Protein AF-A0A0C6EFG4-F1 (afdb_monomer)

pLDDT: mean 85.84, std 12.49, range [42.91, 96.25]

Foldseek 3Di:
DDFDADPPPRHGWDWDWDADPPPRHIFIWTADPPPGDIDTDDDPPPVVVVVVVVVVVVVVVVD

Solvent-accessible surface area (backbone atoms only — not comparable to full-atom values): 4014 Å² total; per-residue (Å²): 133,89,80,60,53,33,96,83,76,63,43,68,44,47,80,44,83,44,59,40,89,86,77,63,47,75,42,44,35,36,30,34,82,88,80,65,52,72,46,83,52,80,88,82,55,62,69,60,50,51,53,56,51,51,56,57,58,55,66,59,74,80,107

Nearest PDB structures (foldseek):
  6yxy-assembly1_AY  TM=4.351E-01  e=1.652E-01  Trypanosoma brucei brucei
  6j6q-assembly1_F  TM=3.342E-01  e=1.207E+00  Saccharomyces cerevisiae S288C
  5yzg-assembly1_Y  TM=3.696E-01  e=1.646E+00  Homo sapiens
  9fi8-assembly1_HK  TM=3.825E-01  e=4.181E+00  Toxoplasma gondii
  1e8s-assembly1_A  TM=3.614E-01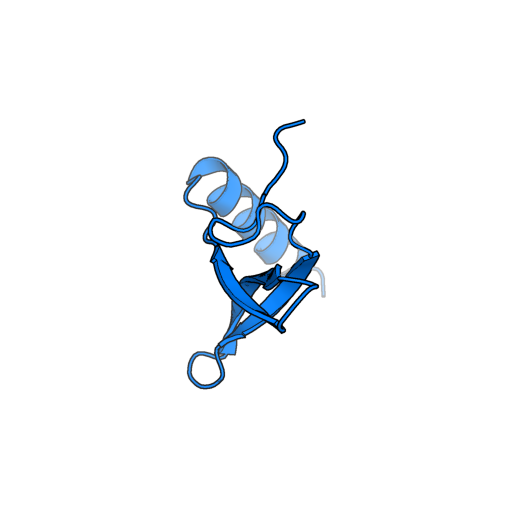  e=8.282E+00  Homo sapiens

Structure (mmCIF, N/CA/C/O backbone):
data_AF-A0A0C6EFG4-F1
#
_entry.id   AF-A0A0C6EFG4-F1
#
loop_
_atom_site.group_PDB
_atom_site.id
_atom_site.type_symbol
_atom_site.label_atom_id
_atom_site.label_alt_id
_atom_site.label_comp_id
_atom_site.label_asym_id
_atom_site.label_entity_id
_atom_site.label_seq_id
_atom_site.pdbx_PDB_ins_code
_atom_site.Cartn_x
_atom_site.Cartn_y
_atom_site.Cartn_z
_atom_site.occupancy
_atom_site.B_iso_or_equiv
_atom_site.auth_seq_id
_atom_site.auth_comp_id
_atom_site.auth_asym_id
_atom_site.auth_atom_id
_atom_site.pdbx_PDB_model_num
ATOM 1 N N . MET A 1 1 ? 7.294 -2.686 15.620 1.00 52.78 1 MET A N 1
ATOM 2 C CA . MET A 1 1 ? 6.740 -2.727 14.247 1.00 52.78 1 MET A CA 1
ATOM 3 C C . MET A 1 1 ? 5.703 -1.625 14.160 1.00 52.78 1 MET A C 1
ATOM 5 O O . MET A 1 1 ? 4.786 -1.653 14.967 1.00 52.78 1 MET A O 1
ATOM 9 N N . ASN A 1 2 ? 5.863 -0.647 13.267 1.00 73.94 2 ASN A N 1
ATOM 10 C CA . ASN A 1 2 ? 4.846 0.396 13.100 1.00 73.94 2 ASN A CA 1
ATOM 11 C C . ASN A 1 2 ? 3.609 -0.215 12.433 1.00 73.94 2 ASN A C 1
ATOM 13 O O . ASN A 1 2 ? 3.724 -0.862 11.391 1.00 73.94 2 ASN A O 1
ATOM 17 N N . GLU A 1 3 ? 2.441 -0.046 13.046 1.00 87.75 3 GLU A N 1
ATOM 18 C CA . GLU A 1 3 ? 1.178 -0.515 12.480 1.00 87.75 3 GLU A CA 1
ATOM 19 C C . GLU A 1 3 ? 0.666 0.467 11.423 1.00 87.75 3 GLU A C 1
ATOM 21 O O . GLU A 1 3 ? 0.706 1.682 11.608 1.00 87.75 3 GLU A O 1
ATOM 26 N N . ILE A 1 4 ? 0.167 -0.063 10.305 1.00 90.94 4 ILE A N 1
ATOM 27 C CA . ILE A 1 4 ? -0.468 0.747 9.263 1.00 90.94 4 ILE A CA 1
ATOM 28 C C . ILE A 1 4 ? -1.969 0.782 9.552 1.00 90.94 4 ILE A C 1
ATOM 30 O O . ILE A 1 4 ? -2.689 -0.189 9.296 1.00 90.94 4 ILE A O 1
ATOM 34 N N . LEU A 1 5 ? -2.428 1.896 10.113 1.00 94.69 5 LEU A N 1
ATOM 35 C CA . LEU A 1 5 ? -3.817 2.084 10.523 1.00 94.69 5 LEU A CA 1
ATOM 36 C C . LEU A 1 5 ? -4.614 2.854 9.469 1.00 94.69 5 LEU A C 1
ATOM 38 O O . LEU A 1 5 ? -4.091 3.715 8.761 1.00 94.69 5 LEU A O 1
ATOM 42 N N . CYS A 1 6 ? -5.910 2.559 9.380 1.00 93.44 6 CYS A N 1
ATOM 43 C CA . CYS A 1 6 ? -6.837 3.358 8.596 1.00 93.44 6 CYS A CA 1
ATOM 44 C C . CYS A 1 6 ? -6.904 4.778 9.182 1.00 93.44 6 CYS A C 1
ATOM 46 O O . CYS A 1 6 ? -7.248 4.914 10.357 1.00 93.44 6 CYS A O 1
ATOM 48 N N . PRO A 1 7 ? -6.686 5.838 8.384 1.00 92.06 7 PRO A N 1
ATOM 49 C CA . PRO A 1 7 ? -6.721 7.213 8.887 1.00 92.06 7 PRO A CA 1
ATOM 50 C C . PRO A 1 7 ? -8.120 7.671 9.324 1.00 92.06 7 PRO A C 1
ATOM 52 O O . PRO A 1 7 ? -8.251 8.727 9.925 1.00 92.06 7 PRO A O 1
ATOM 55 N N . ILE A 1 8 ? -9.168 6.897 9.016 1.00 94.19 8 ILE A N 1
ATOM 56 C CA . ILE A 1 8 ? -10.552 7.255 9.339 1.00 94.19 8 ILE A CA 1
ATOM 57 C C . ILE A 1 8 ? -11.087 6.455 10.527 1.00 94.19 8 ILE A C 1
ATOM 59 O O . ILE A 1 8 ? -11.677 7.023 11.434 1.00 94.19 8 ILE A O 1
ATOM 63 N N . CYS A 1 9 ? -10.911 5.130 10.526 1.00 95.31 9 CYS A N 1
ATOM 64 C CA . CYS A 1 9 ? -11.512 4.248 11.534 1.00 95.31 9 CYS A CA 1
ATOM 65 C C . CYS A 1 9 ? -10.492 3.515 12.412 1.00 95.31 9 CYS A C 1
ATOM 67 O O . CYS A 1 9 ? -10.876 2.546 13.074 1.00 95.31 9 CYS A O 1
ATOM 69 N N . THR A 1 10 ? -9.211 3.900 12.307 1.00 95.56 10 THR A N 1
ATOM 70 C CA . THR A 1 10 ? -8.042 3.399 13.060 1.00 95.56 10 THR A CA 1
ATOM 71 C C . THR A 1 10 ? -7.799 1.891 13.002 1.00 95.56 10 THR A C 1
ATOM 73 O O . THR A 1 10 ? -6.882 1.375 13.628 1.00 95.56 10 THR A O 1
ATOM 76 N N . SER A 1 11 ? -8.577 1.161 12.205 1.00 96.00 11 SER A N 1
ATOM 77 C CA . SER A 1 11 ? -8.447 -0.286 12.055 1.00 96.00 11 SER A CA 1
ATOM 78 C C . SER A 1 11 ? -7.206 -0.625 11.242 1.00 96.00 11 SER A C 1
ATOM 80 O O . SER A 1 11 ? -6.886 0.074 10.278 1.00 96.00 11 SER A O 1
ATOM 82 N N . ARG A 1 12 ? -6.522 -1.710 11.605 1.00 96.06 12 ARG A N 1
ATOM 83 C CA . ARG A 1 12 ? -5.341 -2.189 10.886 1.00 96.06 12 ARG A CA 1
ATOM 84 C C . ARG A 1 12 ? -5.689 -2.507 9.430 1.00 96.06 12 ARG A C 1
ATOM 86 O O . ARG A 1 12 ? -6.668 -3.203 9.162 1.00 96.06 12 ARG A O 1
ATOM 93 N N . LEU A 1 13 ? -4.906 -1.970 8.497 1.00 95.69 13 LEU A N 1
ATOM 94 C CA . LEU A 1 13 ? -5.135 -2.164 7.067 1.00 95.69 13 LEU A CA 1
ATOM 95 C C . LEU A 1 13 ? -4.596 -3.520 6.597 1.00 95.69 13 LEU A C 1
ATOM 97 O O . LEU A 1 13 ? -3.504 -3.939 6.982 1.00 95.69 13 LEU A O 1
ATOM 101 N N . ASN A 1 14 ? -5.339 -4.168 5.700 1.00 95.00 14 ASN A N 1
ATOM 102 C CA . ASN A 1 14 ? -4.876 -5.351 4.977 1.00 95.00 14 ASN A CA 1
ATOM 103 C C . ASN A 1 14 ? -3.974 -4.935 3.813 1.00 95.00 14 ASN A C 1
ATOM 105 O O . ASN A 1 14 ? -4.314 -4.009 3.078 1.00 95.00 14 ASN A O 1
ATOM 109 N N . ILE A 1 15 ? -2.860 -5.639 3.612 1.00 93.38 15 ILE A N 1
ATOM 110 C CA . ILE A 1 15 ? -1.899 -5.366 2.535 1.00 93.38 15 ILE A CA 1
ATOM 111 C C . ILE A 1 15 ? -2.073 -6.410 1.433 1.00 93.38 15 ILE A C 1
ATOM 113 O O . ILE A 1 15 ? -2.056 -7.607 1.706 1.00 93.38 15 ILE A O 1
ATOM 117 N N . ARG A 1 16 ? -2.203 -5.969 0.178 1.00 90.88 16 ARG A N 1
ATOM 118 C CA . ARG A 1 16 ? -2.175 -6.853 -0.995 1.00 90.88 16 ARG A CA 1
ATOM 119 C C . ARG A 1 16 ? -1.411 -6.241 -2.162 1.00 90.88 16 ARG A C 1
ATOM 121 O O . ARG A 1 16 ? -1.345 -5.022 -2.306 1.00 90.88 16 ARG A O 1
ATOM 128 N N . MET A 1 17 ? -0.898 -7.094 -3.040 1.00 89.88 17 MET A N 1
ATOM 129 C CA . MET A 1 17 ? -0.405 -6.672 -4.351 1.00 89.88 17 MET A CA 1
ATOM 130 C C . MET A 1 17 ? -1.582 -6.503 -5.314 1.00 89.88 17 MET A C 1
ATOM 132 O O . MET A 1 17 ? -2.470 -7.35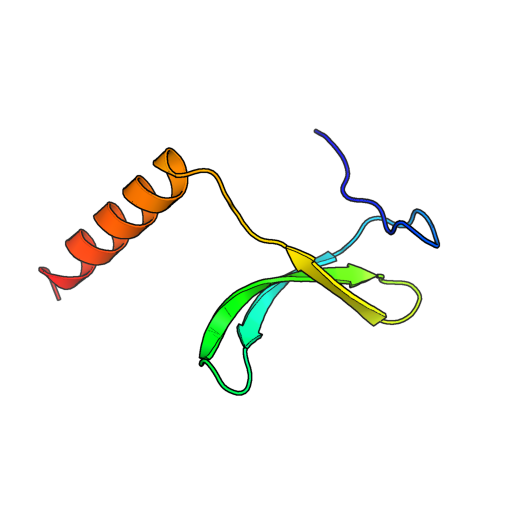0 -5.377 1.00 89.88 17 MET A O 1
ATOM 136 N N . ALA A 1 18 ? -1.589 -5.413 -6.075 1.00 90.62 18 ALA A N 1
ATOM 137 C CA . ALA A 1 18 ? -2.580 -5.147 -7.113 1.00 90.62 18 ALA A CA 1
ATOM 138 C C . ALA A 1 18 ? -1.899 -4.599 -8.373 1.00 90.62 18 ALA A C 1
ATOM 140 O O . ALA A 1 18 ? -0.718 -4.257 -8.352 1.00 90.62 18 ALA A O 1
ATOM 141 N N . LYS A 1 19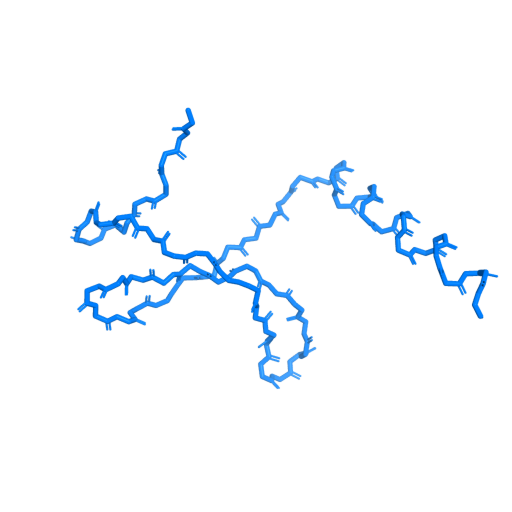 ? -2.641 -4.506 -9.480 1.00 89.94 19 LYS A N 1
ATOM 142 C CA . LYS A 1 19 ? -2.168 -3.909 -10.737 1.00 89.94 19 LYS A CA 1
ATOM 143 C C . LYS A 1 19 ? -3.089 -2.774 -11.155 1.00 89.94 19 LYS A C 1
ATOM 145 O O . LYS A 1 19 ? -4.302 -2.847 -10.968 1.00 89.94 19 LYS A O 1
ATOM 150 N N . GLY A 1 20 ? -2.515 -1.692 -11.676 1.00 87.56 20 GLY A N 1
ATOM 151 C CA . GLY A 1 20 ? -3.309 -0.607 -12.247 1.00 87.56 20 GLY A CA 1
ATOM 152 C C . GLY A 1 20 ? -4.082 -1.109 -13.464 1.00 87.56 20 GLY A C 1
ATOM 153 O O . GLY A 1 20 ? -3.476 -1.697 -14.351 1.00 87.56 20 GLY A O 1
ATOM 154 N N . ARG A 1 21 ? -5.395 -0.855 -13.528 1.00 89.12 21 ARG A N 1
ATOM 155 C CA . ARG A 1 21 ? -6.250 -1.333 -14.631 1.00 89.12 21 ARG A CA 1
ATOM 156 C C . ARG A 1 21 ? -5.729 -0.922 -16.013 1.00 89.12 21 ARG A C 1
ATOM 158 O O . ARG A 1 21 ? -5.764 -1.729 -16.927 1.00 89.12 21 ARG A O 1
ATOM 165 N N . ILE A 1 22 ? -5.258 0.320 -16.145 1.00 91.00 22 ILE A N 1
ATOM 166 C CA . ILE A 1 22 ?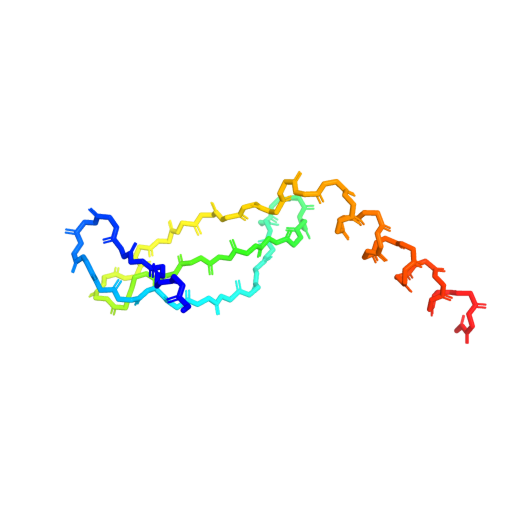 -4.780 0.880 -17.420 1.00 91.00 22 ILE A CA 1
ATOM 167 C C . ILE A 1 22 ? -3.281 0.618 -17.614 1.00 91.00 22 ILE A C 1
ATOM 169 O O . ILE A 1 22 ? -2.869 0.117 -18.649 1.00 91.00 22 ILE A O 1
ATOM 173 N N . SER A 1 23 ? -2.446 0.934 -16.618 1.00 87.19 23 SER A N 1
ATOM 174 C CA . SER A 1 23 ? -0.984 0.852 -16.765 1.00 87.19 23 SER A CA 1
ATOM 175 C C . SER A 1 23 ? -0.408 -0.557 -16.615 1.00 87.19 23 SER A C 1
ATOM 177 O O . SER A 1 23 ? 0.778 -0.749 -16.865 1.00 87.19 23 SER A O 1
ATOM 179 N N . ASN A 1 24 ? -1.196 -1.511 -16.106 1.00 83.69 24 ASN A N 1
ATOM 180 C CA . ASN A 1 24 ? -0.774 -2.851 -15.685 1.00 83.69 24 ASN A CA 1
ATOM 181 C C . ASN A 1 24 ? 0.389 -2.872 -14.664 1.00 83.69 24 ASN A C 1
ATOM 183 O O . ASN A 1 24 ? 0.912 -3.933 -14.319 1.00 83.69 24 ASN A O 1
ATOM 187 N N . LYS A 1 25 ? 0.794 -1.705 -14.139 1.00 82.94 25 LYS A N 1
ATOM 1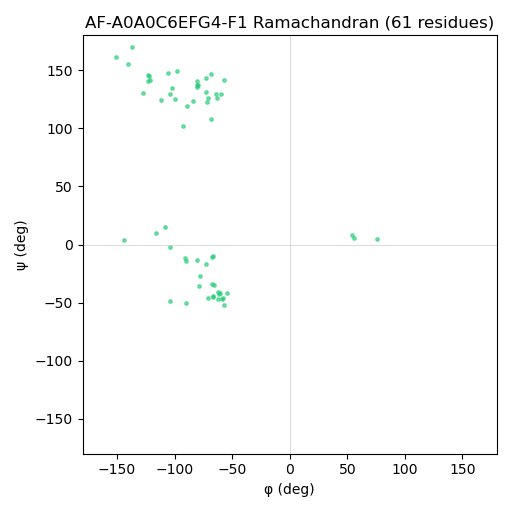88 C CA . LYS A 1 25 ? 1.913 -1.582 -13.200 1.00 82.94 25 LYS A CA 1
ATOM 189 C C . LYS A 1 25 ? 1.503 -2.126 -11.827 1.00 82.94 25 LYS A C 1
ATOM 191 O O . LYS A 1 25 ? 0.429 -1.746 -11.337 1.00 82.94 25 LYS A O 1
ATOM 196 N N . PRO A 1 26 ? 2.325 -2.989 -11.203 1.00 85.25 26 PRO A N 1
ATOM 197 C CA . PRO A 1 26 ? 2.059 -3.488 -9.863 1.00 85.25 26 PRO A CA 1
ATOM 198 C C . PRO A 1 26 ? 2.189 -2.363 -8.829 1.00 85.25 26 PRO A C 1
ATOM 200 O O . PRO A 1 26 ? 3.014 -1.464 -8.980 1.00 85.25 26 PRO A O 1
ATOM 203 N N . PHE A 1 27 ? 1.381 -2.415 -7.776 1.00 87.69 27 PHE A N 1
ATOM 204 C CA . PHE A 1 27 ?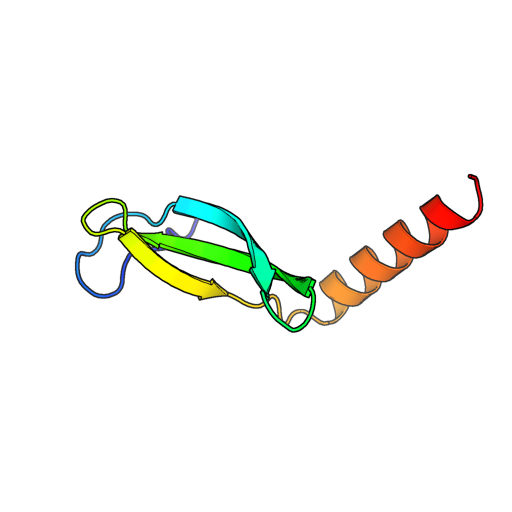 1.461 -1.500 -6.640 1.00 87.69 27 PHE A CA 1
ATOM 205 C C . PHE A 1 27 ? 0.974 -2.173 -5.353 1.00 87.69 27 PHE A C 1
ATOM 207 O O . PHE A 1 27 ? 0.250 -3.173 -5.398 1.00 87.69 27 PHE A O 1
ATOM 214 N N . ILE A 1 28 ? 1.357 -1.598 -4.211 1.00 91.06 28 ILE A N 1
ATOM 215 C CA . ILE A 1 28 ? 0.897 -2.037 -2.894 1.00 91.06 28 ILE A CA 1
ATOM 216 C C . ILE A 1 28 ? -0.446 -1.376 -2.605 1.00 91.06 28 ILE A C 1
ATOM 218 O O . ILE A 1 28 ? -0.579 -0.150 -2.620 1.00 91.06 28 ILE A O 1
ATOM 222 N N . MET A 1 29 ? -1.446 -2.201 -2.340 1.00 94.06 29 MET A N 1
ATOM 223 C CA . MET A 1 29 ? -2.797 -1.774 -2.040 1.00 94.06 29 MET A CA 1
ATOM 224 C C . MET A 1 29 ? -3.121 -2.083 -0.581 1.00 94.06 29 MET A C 1
ATOM 226 O O . MET A 1 29 ? -3.032 -3.229 -0.145 1.00 94.06 29 MET A O 1
ATOM 230 N N . LEU A 1 30 ? -3.519 -1.048 0.152 1.00 95.25 30 LEU A N 1
ATOM 231 C CA . LEU A 1 30 ? -3.948 -1.135 1.543 1.00 95.25 30 LEU A CA 1
ATOM 232 C C . LEU A 1 30 ? -5.475 -1.073 1.594 1.00 95.25 30 LEU A C 1
ATOM 234 O O . LEU A 1 30 ? -6.059 -0.231 0.914 1.00 95.25 30 LEU A O 1
ATOM 238 N N . ILE A 1 31 ? -6.124 -1.936 2.374 1.00 96.00 31 ILE A N 1
ATOM 239 C CA . ILE A 1 31 ? -7.591 -2.044 2.418 1.00 96.00 31 ILE A CA 1
ATOM 240 C C . ILE A 1 31 ? -8.095 -1.937 3.846 1.00 96.00 31 ILE A C 1
ATOM 242 O O . ILE A 1 31 ? -7.633 -2.661 4.729 1.00 96.00 31 ILE A O 1
ATOM 246 N N . CYS A 1 32 ? -9.081 -1.068 4.051 1.00 96.25 32 CYS A N 1
ATOM 247 C CA . CYS A 1 32 ? -9.833 -0.993 5.290 1.00 96.25 32 CYS A CA 1
ATOM 248 C C . CYS A 1 32 ? -10.768 -2.211 5.414 1.00 96.25 32 CYS A C 1
ATOM 250 O O . CYS A 1 32 ? -11.623 -2.399 4.545 1.00 96.25 32 CYS A O 1
ATOM 252 N N . PRO A 1 33 ? -10.670 -3.022 6.484 1.00 96.19 33 PRO A N 1
ATOM 253 C CA . PRO A 1 33 ? -11.532 -4.191 6.651 1.00 96.19 33 PRO A CA 1
ATOM 254 C C . PRO A 1 33 ? -12.982 -3.835 7.010 1.00 96.19 33 PRO A C 1
ATOM 256 O O . PRO A 1 33 ? -13.854 -4.683 6.871 1.00 96.19 33 PRO A O 1
ATOM 259 N N . LYS A 1 34 ? -13.255 -2.607 7.472 1.00 96.06 34 LYS A N 1
ATOM 260 C CA . LYS A 1 34 ? -14.603 -2.202 7.905 1.00 96.06 34 LYS A CA 1
ATOM 261 C C . LYS A 1 34 ? -15.542 -1.854 6.749 1.00 96.06 34 LYS A C 1
ATOM 263 O O . LYS A 1 34 ? -16.733 -2.108 6.847 1.00 96.06 34 LYS A O 1
ATOM 268 N N . ASP A 1 35 ? -15.018 -1.250 5.687 1.00 94.62 35 ASP A N 1
ATOM 269 C CA . ASP A 1 35 ? -15.832 -0.659 4.611 1.00 94.62 35 ASP A CA 1
ATOM 270 C C . ASP A 1 35 ? -15.226 -0.813 3.209 1.00 94.62 35 ASP A C 1
ATOM 272 O O . ASP A 1 35 ? -15.767 -0.298 2.235 1.00 94.62 35 ASP A O 1
ATOM 276 N N . GLY A 1 36 ? -14.094 -1.510 3.081 1.00 93.25 36 GLY A N 1
ATOM 277 C CA . GLY A 1 36 ? -13.494 -1.819 1.784 1.00 93.25 36 GLY A CA 1
ATOM 278 C C . GLY A 1 36 ? -12.777 -0.652 1.100 1.00 93.25 36 GLY A C 1
ATOM 279 O O . GLY A 1 36 ? -12.287 -0.824 -0.021 1.00 93.25 36 GLY A O 1
ATOM 280 N N . ARG A 1 37 ? -12.655 0.517 1.747 1.00 92.81 37 ARG A N 1
ATOM 281 C CA . ARG A 1 37 ? -11.858 1.632 1.216 1.00 92.81 37 ARG A CA 1
ATOM 282 C C . ARG A 1 37 ? -10.425 1.198 0.965 1.00 92.81 37 ARG A C 1
ATOM 284 O O . ARG A 1 37 ? -9.840 0.458 1.758 1.00 92.81 37 ARG A O 1
ATOM 291 N N . HIS A 1 38 ? -9.852 1.696 -0.123 1.00 93.06 38 HIS A N 1
ATOM 292 C CA . HIS A 1 38 ? -8.501 1.348 -0.517 1.00 93.06 38 HIS A CA 1
ATOM 293 C C . HIS A 1 38 ? -7.589 2.558 -0.643 1.00 93.06 38 HIS A C 1
ATOM 295 O O . HIS A 1 38 ? -7.990 3.620 -1.110 1.00 93.06 38 HIS A O 1
ATOM 301 N N . PHE A 1 39 ? -6.332 2.349 -0.278 1.00 91.25 39 PHE A N 1
ATOM 302 C CA . PHE A 1 39 ? -5.258 3.321 -0.389 1.00 91.25 39 PHE A CA 1
ATOM 303 C C . PHE A 1 39 ? -4.142 2.715 -1.231 1.00 91.25 39 PHE A C 1
ATOM 305 O O . PHE A 1 39 ? -3.883 1.507 -1.186 1.00 91.25 39 PHE A O 1
ATOM 312 N N . ARG A 1 40 ? -3.471 3.558 -2.009 1.00 89.94 40 ARG A N 1
ATOM 313 C CA . ARG A 1 40 ? -2.300 3.162 -2.786 1.00 89.94 40 ARG A CA 1
ATOM 314 C C . ARG A 1 40 ? -1.050 3.601 -2.036 1.00 89.94 40 ARG A C 1
ATOM 316 O O . ARG A 1 40 ? -0.908 4.778 -1.725 1.00 89.94 40 ARG A O 1
ATOM 323 N N . ALA A 1 41 ? -0.157 2.652 -1.780 1.00 84.75 41 ALA A N 1
ATOM 324 C CA . ALA A 1 41 ? 1.156 2.912 -1.213 1.00 84.75 41 ALA A CA 1
ATOM 325 C C . ALA A 1 41 ? 2.240 2.767 -2.288 1.00 84.75 41 ALA A C 1
ATOM 327 O O . ALA A 1 41 ? 2.130 1.945 -3.205 1.00 84.75 41 ALA A O 1
ATOM 328 N N . PHE A 1 42 ? 3.293 3.566 -2.149 1.00 82.88 42 PHE A N 1
ATOM 329 C CA . PHE A 1 42 ? 4.483 3.525 -2.989 1.00 82.88 42 PHE A CA 1
ATOM 330 C C . PHE A 1 42 ? 5.702 3.271 -2.106 1.00 82.88 42 PHE A C 1
ATOM 332 O O . PHE A 1 42 ? 5.788 3.810 -1.005 1.00 82.88 42 PHE A O 1
ATOM 339 N N . ILE A 1 43 ? 6.642 2.467 -2.598 1.00 82.94 43 ILE A N 1
ATOM 340 C CA . ILE A 1 43 ? 7.986 2.405 -2.024 1.00 82.94 43 ILE A CA 1
ATOM 341 C C . ILE A 1 43 ? 8.798 3.466 -2.757 1.00 82.94 43 ILE A C 1
ATOM 343 O O . ILE A 1 43 ? 8.905 3.401 -3.978 1.00 82.94 43 ILE A O 1
ATOM 347 N N . SER A 1 44 ? 9.314 4.455 -2.032 1.00 84.06 44 SER A N 1
ATOM 348 C CA . SER A 1 44 ? 10.134 5.540 -2.588 1.00 84.06 44 SER A CA 1
ATOM 349 C C . SER A 1 44 ? 11.629 5.381 -2.301 1.00 84.06 44 SER A C 1
ATOM 351 O O . SER A 1 44 ? 12.423 6.206 -2.752 1.00 84.06 44 SER A O 1
ATOM 353 N N . ASP A 1 45 ? 12.018 4.336 -1.565 1.00 89.12 45 ASP A N 1
ATOM 354 C CA . ASP A 1 45 ? 13.416 4.018 -1.274 1.00 89.12 45 ASP A CA 1
ATOM 355 C C . ASP A 1 45 ? 14.134 3.574 -2.556 1.00 89.12 45 ASP A C 1
ATOM 357 O O . ASP A 1 45 ? 13.897 2.484 -3.083 1.00 89.12 45 ASP A O 1
ATOM 361 N N . GLN A 1 46 ? 15.010 4.442 -3.064 1.00 87.56 46 GLN A N 1
ATOM 362 C CA . GLN A 1 46 ? 15.724 4.221 -4.322 1.00 87.56 46 GLN A CA 1
ATOM 363 C C . GLN A 1 46 ? 16.692 3.035 -4.245 1.00 87.56 46 GLN A C 1
ATOM 365 O O . GLN A 1 46 ? 16.825 2.295 -5.217 1.00 87.56 46 GLN A O 1
ATOM 370 N N . THR A 1 47 ? 17.322 2.811 -3.090 1.00 92.62 47 THR A N 1
ATOM 371 C CA . THR A 1 47 ? 18.255 1.696 -2.873 1.00 92.62 47 THR A CA 1
ATOM 372 C C . THR A 1 47 ? 17.517 0.365 -2.925 1.00 92.62 47 THR A C 1
ATOM 374 O O . THR A 1 47 ? 17.958 -0.579 -3.582 1.00 92.62 47 THR A O 1
ATOM 377 N N . TYR A 1 48 ? 16.363 0.289 -2.266 1.00 88.06 48 TYR A N 1
ATOM 378 C CA . TYR A 1 48 ? 15.501 -0.882 -2.311 1.00 88.06 48 TYR A CA 1
ATOM 379 C C . TYR A 1 48 ? 15.007 -1.152 -3.736 1.00 88.06 48 TYR A C 1
ATOM 381 O O . TYR A 1 48 ? 15.097 -2.282 -4.214 1.00 88.06 48 TYR A O 1
ATOM 389 N N . ILE A 1 49 ? 14.525 -0.118 -4.433 1.00 86.88 49 ILE A N 1
ATOM 390 C CA . ILE A 1 49 ? 14.054 -0.240 -5.819 1.00 86.88 49 ILE A CA 1
ATOM 391 C C . ILE A 1 49 ? 15.174 -0.764 -6.723 1.00 86.88 49 ILE A C 1
ATOM 393 O O . ILE A 1 49 ? 14.936 -1.704 -7.481 1.00 86.88 49 ILE A O 1
ATOM 397 N N . ALA A 1 50 ? 16.386 -0.210 -6.624 1.00 89.25 50 ALA A N 1
ATOM 398 C CA . ALA A 1 50 ? 17.533 -0.646 -7.418 1.00 89.25 50 ALA A C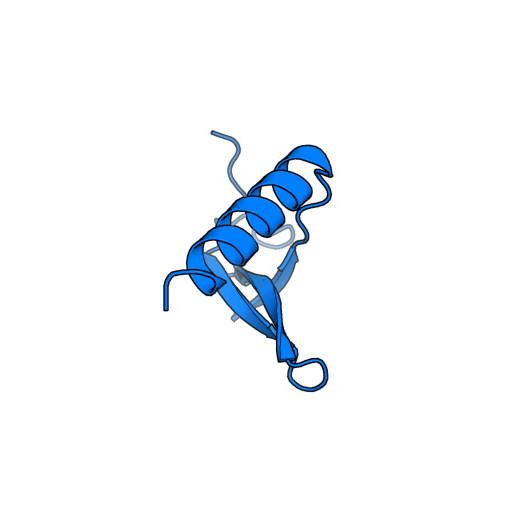A 1
ATOM 399 C C . ALA A 1 50 ? 17.841 -2.137 -7.207 1.00 89.25 50 ALA A C 1
ATOM 401 O O . ALA A 1 50 ? 17.952 -2.877 -8.182 1.00 89.25 50 ALA A O 1
ATOM 402 N N . ARG A 1 51 ? 17.866 -2.603 -5.950 1.00 90.56 51 ARG A N 1
ATOM 403 C CA . ARG A 1 51 ? 18.074 -4.025 -5.619 1.00 90.56 51 ARG A CA 1
ATOM 404 C C . ARG A 1 51 ? 16.981 -4.931 -6.182 1.00 90.56 51 ARG A C 1
ATOM 406 O O . ARG A 1 51 ? 17.273 -5.992 -6.722 1.00 90.56 51 ARG A O 1
ATOM 413 N N . VAL A 1 52 ? 15.715 -4.520 -6.082 1.00 85.88 52 VAL A N 1
ATOM 414 C CA . VAL A 1 52 ? 14.591 -5.289 -6.645 1.00 85.88 52 VAL A CA 1
ATOM 415 C C . VAL A 1 52 ? 14.707 -5.403 -8.164 1.00 85.88 52 VAL A C 1
ATOM 417 O O . VAL A 1 52 ? 14.418 -6.464 -8.721 1.00 85.88 52 VAL A O 1
ATOM 420 N N . LEU A 1 53 ? 15.107 -4.326 -8.842 1.00 86.38 53 LEU A N 1
ATOM 421 C CA . LEU A 1 53 ? 15.317 -4.342 -10.288 1.00 86.38 53 LEU A CA 1
ATOM 422 C C . LEU A 1 53 ? 16.496 -5.242 -10.665 1.00 86.38 53 LEU A C 1
ATOM 424 O O . LEU A 1 53 ? 16.355 -6.053 -11.577 1.00 86.38 53 LEU A O 1
ATOM 428 N N . GLU A 1 54 ? 17.615 -5.160 -9.950 1.00 90.56 54 GLU A N 1
ATOM 429 C CA . GLU A 1 54 ? 18.787 -6.009 -10.178 1.00 90.56 54 GLU A CA 1
ATOM 430 C C . GLU A 1 54 ? 18.442 -7.504 -10.079 1.00 90.56 54 GLU A C 1
ATOM 432 O O . GLU A 1 54 ? 18.663 -8.246 -11.038 1.00 90.56 54 GLU A O 1
ATOM 437 N N . GLU A 1 55 ? 17.803 -7.932 -8.986 1.00 86.12 55 GLU A N 1
ATOM 438 C CA . GLU A 1 55 ? 17.403 -9.332 -8.776 1.00 86.12 55 GLU A CA 1
ATOM 439 C C . GLU A 1 55 ? 16.435 -9.832 -9.861 1.00 86.12 55 GLU A C 1
ATOM 441 O O . GLU A 1 55 ? 16.600 -10.929 -10.400 1.00 86.12 55 GLU A O 1
ATOM 446 N N . LYS A 1 56 ? 15.454 -9.009 -10.262 1.00 78.81 56 LYS A N 1
ATOM 447 C CA . LYS A 1 56 ? 14.521 -9.378 -11.340 1.00 78.81 56 LYS A CA 1
ATOM 448 C C . LYS A 1 56 ? 15.183 -9.479 -12.709 1.00 78.81 56 LYS A C 1
ATOM 450 O O . LYS A 1 56 ? 14.775 -10.312 -13.511 1.00 78.81 56 LYS A O 1
ATOM 455 N N . THR A 1 57 ? 16.182 -8.644 -12.979 1.00 74.44 57 THR A N 1
ATOM 456 C CA . THR A 1 57 ? 16.903 -8.661 -14.260 1.00 74.44 57 THR A CA 1
ATOM 457 C C . THR A 1 57 ? 17.911 -9.811 -14.317 1.00 7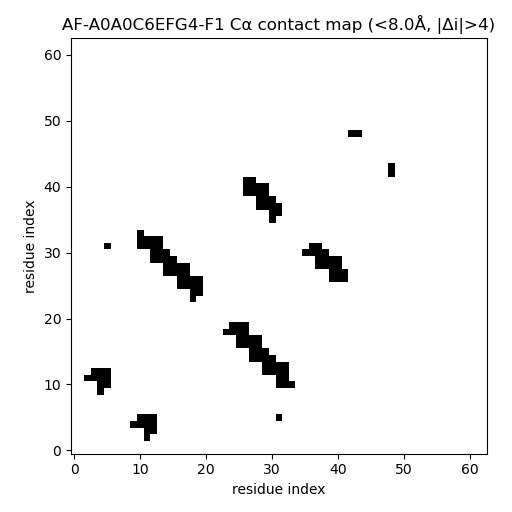4.44 57 THR A C 1
ATOM 459 O O . THR A 1 57 ? 18.229 -10.297 -15.401 1.00 74.44 57 THR A O 1
ATOM 462 N N . ARG A 1 58 ? 18.420 -10.265 -13.163 1.00 66.38 58 ARG A N 1
ATOM 463 C CA . ARG A 1 58 ? 19.308 -11.431 -13.073 1.00 66.38 58 ARG A CA 1
ATOM 464 C C . ARG A 1 58 ? 18.544 -12.731 -13.341 1.00 66.38 58 ARG A C 1
ATOM 466 O O . ARG A 1 58 ? 18.957 -13.490 -14.203 1.00 66.38 58 ARG A O 1
ATOM 473 N N . GLY A 1 59 ? 17.369 -12.915 -12.733 1.00 58.44 59 GLY A N 1
ATOM 474 C CA . GLY A 1 59 ? 16.528 -14.104 -12.955 1.00 58.44 59 GLY A CA 1
ATOM 475 C C . GLY A 1 59 ? 15.929 -14.253 -14.365 1.00 58.44 59 GLY A C 1
ATOM 476 O O . GLY A 1 59 ? 15.371 -15.297 -14.672 1.00 58.44 59 GLY A O 1
ATOM 477 N N . MET A 1 60 ? 16.031 -13.231 -15.221 1.00 53.22 60 MET A N 1
ATOM 478 C CA . MET A 1 60 ? 15.579 -13.263 -16.622 1.00 53.22 60 MET A CA 1
ATOM 479 C C . MET A 1 60 ? 16.665 -13.714 -17.613 1.00 53.22 60 MET A C 1
ATOM 481 O O . MET A 1 60 ? 16.348 -13.938 -18.774 1.00 53.22 60 MET A O 1
ATOM 485 N N . ARG A 1 61 ? 17.936 -13.796 -17.192 1.00 54.09 61 ARG A N 1
ATOM 486 C CA . ARG A 1 61 ? 19.051 -14.227 -18.057 1.00 54.09 61 ARG A C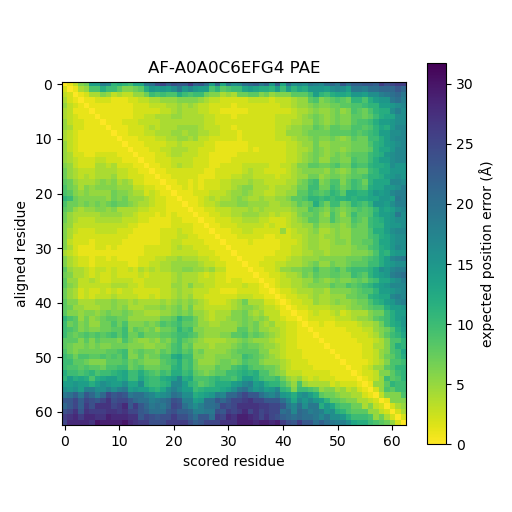A 1
ATOM 487 C C . ARG A 1 61 ? 19.304 -15.736 -18.030 1.00 54.09 61 ARG A C 1
ATOM 489 O O . ARG A 1 61 ? 19.989 -16.231 -18.916 1.00 54.09 61 ARG A O 1
ATOM 496 N N . ASP A 1 62 ? 18.722 -16.431 -17.058 1.00 49.88 62 ASP A N 1
ATOM 497 C CA . ASP A 1 62 ? 18.912 -17.866 -16.822 1.00 49.88 62 ASP A CA 1
ATOM 498 C C . ASP A 1 62 ? 17.667 -18.706 -17.192 1.00 49.88 62 ASP A C 1
ATOM 500 O O . ASP A 1 62 ? 17.554 -19.855 -16.764 1.00 49.88 62 ASP A O 1
ATOM 504 N N . GLY A 1 63 ? 16.711 -18.136 -17.941 1.00 42.91 63 GLY A N 1
ATOM 505 C CA . GLY A 1 63 ? 15.445 -18.775 -18.330 1.00 42.91 63 GLY A CA 1
ATOM 506 C C . GLY A 1 63 ? 15.171 -18.716 -19.823 1.00 42.91 63 GLY A C 1
ATOM 507 O O . GLY A 1 63 ? 15.501 -17.677 -20.436 1.00 42.91 63 GLY A O 1
#

Secondary structure (DSSP, 8-state):
----B-TTT-PBPEEEEEE-TTT--EEEEEE-TTT--EEEE----HHHHHHHHHHHHHTTS--

Mean predicted aligned error: 6.99 Å

Radius of gyration: 15.18 Å; Cα contacts (8 Å, |Δi|>4): 68; chains: 1; bounding box: 35×26×33 Å

Sequence (63 aa):
MNEILCPICTSRLNIRMAKGRISNKPFIMLICPKDGRHFRAFISDQTYIARVLEEKTRGMRDG